Protein AF-A8PET3-F1 (afdb_monomer_lite)

pLDDT: mean 76.04, std 14.31, range [33.53, 93.19]

Radius of gyration: 18.11 Å; chains: 1; bounding box: 57×29×54 Å

Organism: Coprinopsis cinerea (strain Okayama-7 / 130 / ATCC MYA-4618 / FGSC 9003) (NCBI:txid240176)

Foldseek 3Di:
DACQPDFDDDPDPPDDGDGDDPPDDPVLVVLVVCCVPVDCPVVVVQAADELSSLVSLCVCCVNRVVVVSNVLSLVLLCQQQPLPPVPLDPPPDPPDSHYHYDPPGDLVSVLVVCVVNVVVSRNVSSVVSVVVVVVVPD

Sequence (138 aa):
MFSVPQPESTANPSECPIVILHHDSAADWELVLRQIYDGFREFRSYTAFSVRVLMASVSLADKYNIVHLRKEAASRLRRTFNGDFRNFPQAVKIRSQWVFLGKDTSLGDLINLAFRYGLRYCLPSMYLVALHDEVLFH

Structure (mmCIF, N/CA/C/O backbone):
data_AF-A8PET3-F1
#
_entry.id   AF-A8PET3-F1
#
loop_
_atom_site.group_PDB
_atom_site.id
_atom_site.type_symbol
_atom_site.label_atom_id
_atom_site.label_alt_id
_atom_site.label_comp_id
_atom_site.label_asym_id
_atom_site.label_entity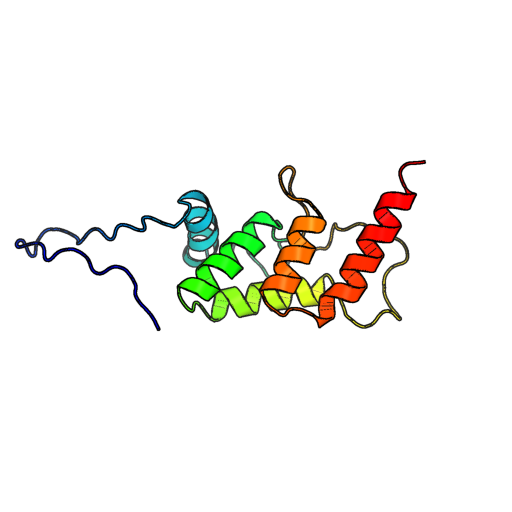_id
_atom_site.label_seq_id
_atom_site.pdbx_PDB_ins_code
_atom_site.Cartn_x
_atom_site.Cartn_y
_atom_site.Cartn_z
_atom_site.occupancy
_atom_site.B_iso_or_equiv
_atom_site.auth_seq_id
_atom_site.auth_comp_id
_atom_site.auth_asym_id
_atom_site.auth_atom_id
_atom_site.pdbx_PDB_model_num
ATOM 1 N N . MET A 1 1 ? -13.310 -14.464 6.516 1.00 40.44 1 MET A N 1
ATOM 2 C CA . MET A 1 1 ? -14.304 -14.406 7.607 1.00 40.44 1 MET A CA 1
ATOM 3 C C . MET A 1 1 ? -14.036 -13.114 8.361 1.00 40.44 1 MET A C 1
ATOM 5 O O . MET A 1 1 ? -12.895 -12.881 8.730 1.00 40.44 1 MET A O 1
ATOM 9 N N . PHE A 1 2 ? -15.018 -12.217 8.409 1.00 52.12 2 PHE A N 1
ATOM 10 C CA . PHE A 1 2 ? -14.871 -10.833 8.868 1.00 52.12 2 PHE A CA 1
ATOM 11 C C . PHE A 1 2 ? -15.058 -10.813 10.394 1.00 52.12 2 PHE A C 1
ATOM 13 O O . PHE A 1 2 ? -16.188 -10.861 10.864 1.00 52.12 2 PHE A O 1
ATOM 20 N N . SER A 1 3 ? -13.976 -10.801 11.170 1.00 60.91 3 SER A N 1
ATOM 21 C CA . SER A 1 3 ? -14.048 -10.604 12.626 1.00 60.91 3 SER A CA 1
ATOM 22 C C . SER A 1 3 ? -13.450 -9.247 12.958 1.00 60.91 3 SER A C 1
ATOM 24 O O . SER A 1 3 ? -12.319 -9.148 13.423 1.00 60.91 3 SER A O 1
ATOM 26 N N . VAL A 1 4 ? -14.208 -8.186 12.672 1.00 65.62 4 VAL A N 1
ATOM 27 C CA . VAL A 1 4 ? -13.952 -6.904 13.336 1.00 65.62 4 VAL A CA 1
ATOM 28 C C . VAL A 1 4 ? -14.214 -7.136 14.823 1.00 65.62 4 VAL A C 1
ATOM 30 O O . VAL A 1 4 ? -15.274 -7.693 15.138 1.00 65.62 4 VAL A O 1
ATOM 33 N N . PRO A 1 5 ? -13.275 -6.774 15.718 1.00 69.69 5 PRO A N 1
ATOM 34 C CA . PRO A 1 5 ? -13.497 -6.894 17.149 1.00 69.69 5 PRO A CA 1
ATOM 35 C C . PRO A 1 5 ? -14.797 -6.180 17.502 1.00 69.69 5 PRO A C 1
ATOM 37 O O . PRO A 1 5 ? -14.989 -5.017 17.149 1.00 69.69 5 PRO A O 1
ATOM 40 N N . GLN A 1 6 ? -15.723 -6.908 18.114 1.00 71.50 6 GLN A N 1
ATOM 41 C CA . GLN A 1 6 ? -16.945 -6.293 18.602 1.00 71.50 6 GLN A CA 1
ATOM 42 C C . GLN A 1 6 ? -16.603 -5.536 19.884 1.00 71.50 6 GLN A C 1
ATOM 44 O O . GLN A 1 6 ? -15.797 -6.033 20.676 1.00 71.50 6 GLN A O 1
ATOM 49 N N . PRO A 1 7 ? -17.176 -4.345 20.086 1.00 69.94 7 PRO A N 1
ATOM 50 C CA . PRO A 1 7 ? -17.045 -3.662 21.358 1.00 69.94 7 PRO A CA 1
ATOM 51 C C . PRO A 1 7 ? -17.629 -4.543 22.467 1.00 69.94 7 PRO A C 1
ATOM 53 O O . PRO A 1 7 ? -18.630 -5.236 22.263 1.00 69.94 7 PRO A O 1
ATOM 56 N N . GLU A 1 8 ? -17.012 -4.514 23.645 1.00 72.00 8 GLU A N 1
ATOM 57 C CA . GLU A 1 8 ? -17.651 -5.067 24.835 1.00 72.00 8 GLU A CA 1
ATOM 58 C C . GLU A 1 8 ? -18.960 -4.301 25.065 1.00 72.00 8 GLU A C 1
ATOM 60 O O . GLU A 1 8 ? -18.999 -3.079 24.918 1.00 72.00 8 GLU A O 1
ATOM 65 N N . SER A 1 9 ? -20.051 -5.020 25.344 1.00 62.72 9 SER A N 1
ATOM 66 C CA . SER A 1 9 ? -21.385 -4.436 25.518 1.00 62.72 9 SER A CA 1
ATOM 67 C C . SER A 1 9 ? -21.355 -3.337 26.585 1.00 62.72 9 SER A C 1
ATOM 69 O O . SER A 1 9 ? -21.378 -3.639 27.779 1.00 62.72 9 SER A O 1
ATOM 71 N N . THR A 1 10 ? -21.348 -2.068 26.176 1.00 59.50 10 THR A N 1
ATOM 72 C CA . THR A 1 10 ? -21.485 -0.940 27.095 1.00 59.50 10 THR A CA 1
ATOM 73 C C . THR A 1 10 ? -22.937 -0.865 27.564 1.00 59.50 10 THR A C 1
ATOM 75 O O . THR A 1 10 ? -23.873 -0.834 26.768 1.00 59.50 10 THR A O 1
ATOM 78 N N . ALA A 1 11 ? -23.149 -0.866 28.882 1.00 59.44 11 ALA A N 1
ATOM 79 C CA . ALA A 1 11 ? -24.484 -0.797 29.485 1.00 59.44 11 ALA A CA 1
ATOM 80 C C . ALA A 1 11 ? -25.184 0.561 29.255 1.00 59.44 11 ALA A C 1
ATOM 82 O O . ALA A 1 11 ? -26.386 0.684 29.489 1.00 59.44 11 ALA A O 1
ATOM 83 N N . ASN A 1 12 ? -24.444 1.569 28.779 1.00 64.19 12 ASN A N 1
ATOM 84 C CA . ASN A 1 12 ? -24.925 2.925 28.554 1.00 64.19 12 ASN A CA 1
ATOM 85 C C . ASN A 1 12 ? -25.105 3.212 27.049 1.00 64.19 12 ASN A C 1
ATOM 87 O O . ASN A 1 12 ? -24.111 3.306 26.329 1.00 64.19 12 ASN A O 1
ATOM 91 N N . PRO A 1 13 ? -26.338 3.459 26.562 1.00 62.94 13 PRO A N 1
ATOM 92 C CA . PRO A 1 13 ? -26.598 3.834 25.164 1.00 62.94 13 PRO A CA 1
ATOM 93 C C . PRO A 1 13 ? -26.024 5.209 24.769 1.00 62.94 13 PRO A C 1
ATOM 95 O O . PRO A 1 13 ? -26.042 5.572 23.596 1.00 62.94 13 PRO A O 1
ATOM 98 N N . SER A 1 14 ? -25.522 5.975 25.742 1.00 67.19 14 SER A N 1
ATOM 99 C CA . SER A 1 14 ? -24.880 7.283 25.563 1.00 67.19 14 SER A CA 1
ATOM 100 C C . SER A 1 14 ? -23.377 7.197 25.269 1.00 67.19 14 SER A C 1
ATOM 102 O O . SER A 1 14 ? -22.771 8.205 24.911 1.00 67.19 14 SER A O 1
ATOM 104 N N . GLU A 1 15 ? -22.755 6.032 25.468 1.00 72.38 15 GLU A N 1
ATOM 105 C CA . GLU A 1 15 ? -21.317 5.838 25.279 1.00 72.38 15 GLU A CA 1
ATOM 106 C C . GLU A 1 15 ? -21.043 5.261 23.890 1.00 72.38 15 GLU A C 1
ATOM 108 O O .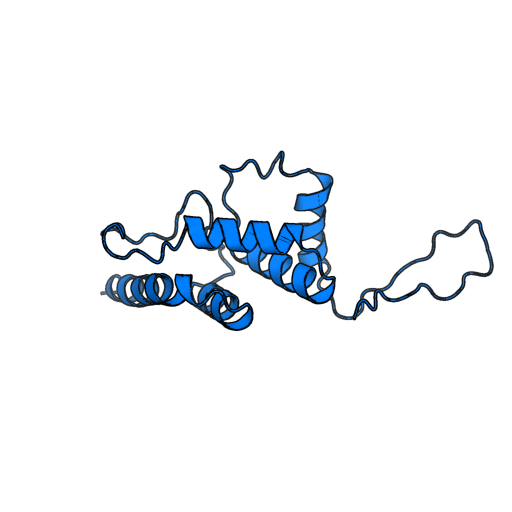 GLU A 1 15 ? -21.543 4.194 23.535 1.00 72.38 15 GLU A O 1
ATOM 113 N N . CYS A 1 16 ? -20.231 5.964 23.094 1.00 74.31 16 CYS A N 1
ATOM 114 C CA . CYS A 1 16 ? -19.754 5.432 21.823 1.00 74.31 16 CYS A CA 1
ATOM 115 C C . CYS A 1 16 ? -18.913 4.172 22.087 1.00 74.31 16 CYS A C 1
ATOM 117 O O . CYS A 1 16 ? -17.893 4.270 22.775 1.00 74.31 16 CYS A O 1
ATOM 119 N N . PRO A 1 17 ? -19.288 3.007 21.536 1.00 77.62 17 PRO A N 1
ATOM 120 C CA . PRO A 1 17 ? -18.527 1.786 21.738 1.00 77.62 17 PRO A CA 1
ATOM 121 C C . PRO A 1 17 ? -17.111 1.928 21.168 1.00 77.62 17 PRO A C 1
ATOM 123 O O . PRO A 1 17 ? -16.929 2.277 19.999 1.00 77.62 17 PRO A O 1
ATOM 126 N N . ILE A 1 18 ? -16.105 1.638 21.993 1.00 81.62 18 ILE A N 1
ATOM 127 C CA . ILE A 1 18 ? -14.696 1.685 21.593 1.00 81.62 18 ILE A CA 1
ATOM 128 C C . ILE A 1 18 ? -14.288 0.310 21.065 1.00 81.62 18 ILE A C 1
ATOM 130 O O . ILE A 1 18 ? -14.418 -0.700 21.754 1.00 81.62 18 ILE A O 1
ATOM 134 N N . VAL A 1 19 ? -13.758 0.279 19.843 1.00 83.19 19 VAL A N 1
ATOM 135 C CA . VAL A 1 19 ? -13.213 -0.935 19.225 1.00 83.19 19 VAL A CA 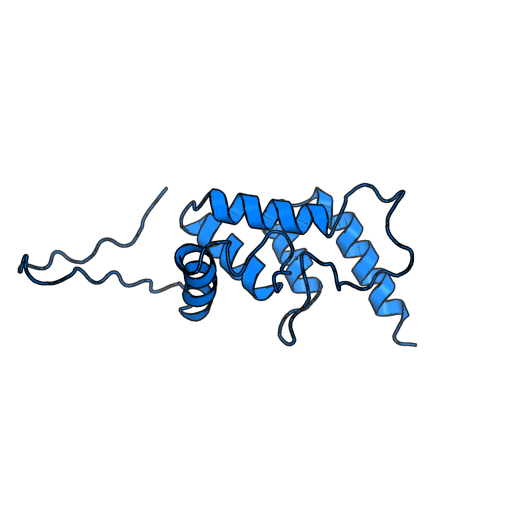1
ATOM 136 C C . VAL A 1 19 ? -11.691 -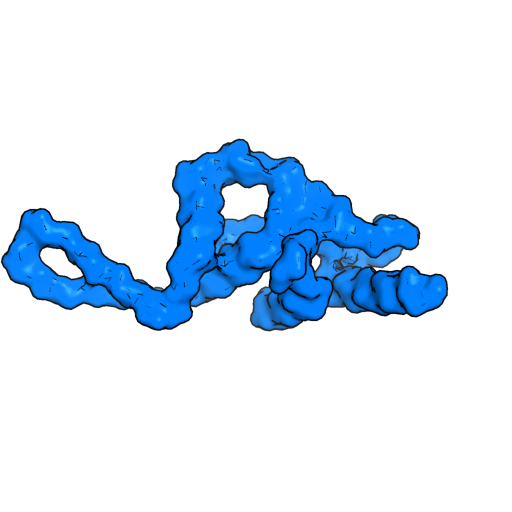0.906 19.322 1.00 83.19 19 VAL A C 1
ATOM 138 O O . VAL A 1 19 ? -11.048 -0.015 18.768 1.00 83.19 19 VAL A O 1
ATOM 141 N N . ILE A 1 20 ? -11.108 -1.890 20.011 1.00 85.56 20 ILE A N 1
ATOM 142 C CA . ILE A 1 20 ? -9.655 -1.995 20.193 1.00 85.56 20 ILE A CA 1
ATOM 143 C C . ILE A 1 20 ? -9.062 -2.944 19.145 1.00 85.56 20 ILE A C 1
ATOM 145 O O . ILE A 1 20 ? -9.428 -4.115 19.052 1.00 85.56 20 ILE A O 1
ATOM 149 N N . LEU A 1 21 ? -8.104 -2.443 18.360 1.00 88.94 21 LEU A N 1
ATOM 150 C CA . LEU A 1 21 ? -7.441 -3.181 17.280 1.00 88.94 21 LEU A CA 1
ATOM 151 C C . LEU A 1 21 ? -6.030 -3.625 17.701 1.00 88.94 21 LEU A C 1
ATOM 153 O O . LEU A 1 21 ? -5.030 -3.098 17.224 1.00 88.94 21 LEU A O 1
ATOM 157 N N . HIS A 1 22 ? -5.943 -4.612 18.600 1.00 83.06 22 HIS A N 1
ATOM 158 C CA . HIS A 1 22 ? -4.693 -5.018 19.275 1.00 83.06 22 HIS A CA 1
ATOM 159 C C . HIS A 1 22 ? -3.505 -5.378 18.366 1.00 83.06 22 HIS A C 1
ATOM 161 O O . HIS A 1 22 ? -2.359 -5.299 18.800 1.00 83.06 22 HIS A O 1
ATOM 167 N N . HIS A 1 23 ? -3.758 -5.807 17.129 1.00 87.12 23 HIS A N 1
ATOM 168 C CA . HIS A 1 23 ? -2.721 -6.302 16.215 1.00 87.12 23 HIS A CA 1
ATOM 169 C C . HIS A 1 23 ? -2.460 -5.381 15.026 1.00 87.12 23 HIS A C 1
ATOM 171 O O . HIS A 1 23 ? -1.753 -5.781 14.101 1.00 87.12 23 HIS A O 1
ATOM 177 N N . ASP A 1 24 ? -3.048 -4.187 15.020 1.00 89.25 24 ASP A N 1
ATOM 178 C CA . ASP A 1 24 ? -2.839 -3.233 13.943 1.00 89.25 24 ASP A CA 1
ATOM 179 C C . ASP A 1 24 ? -1.930 -2.094 14.373 1.00 89.25 24 ASP A C 1
ATOM 181 O O . ASP A 1 24 ? -1.979 -1.600 15.497 1.00 89.25 24 ASP A O 1
ATOM 185 N N . SER A 1 25 ? -1.125 -1.637 13.423 1.00 92.31 25 SER A N 1
ATOM 186 C CA . SER A 1 25 ? -0.363 -0.408 13.567 1.00 92.31 25 SER A CA 1
ATOM 187 C C . SER A 1 25 ? -1.299 0.795 13.460 1.00 92.31 25 SER A C 1
ATOM 189 O O . SER A 1 25 ? -1.988 0.965 12.451 1.00 92.31 25 SER A O 1
ATOM 191 N N . ALA A 1 26 ? -1.270 1.672 14.466 1.00 93.12 26 ALA A N 1
ATOM 192 C CA . ALA A 1 26 ? -1.965 2.957 14.411 1.00 93.12 26 ALA A CA 1
ATOM 193 C C . ALA A 1 26 ? -1.513 3.794 13.200 1.00 93.12 26 ALA A C 1
ATOM 195 O O . ALA A 1 26 ? -2.340 4.412 12.535 1.00 93.12 26 ALA A O 1
ATOM 196 N N . ALA A 1 27 ? -0.221 3.739 12.857 1.00 92.44 27 ALA A N 1
ATOM 197 C CA . ALA A 1 27 ? 0.321 4.441 11.697 1.00 92.44 27 ALA A CA 1
ATOM 198 C C . ALA A 1 27 ? -0.233 3.892 10.369 1.00 92.44 27 ALA A C 1
ATOM 200 O O . ALA A 1 27 ? -0.491 4.660 9.446 1.00 92.44 27 ALA A O 1
ATOM 201 N N . ASP A 1 28 ? -0.463 2.578 10.259 1.00 92.06 28 ASP A N 1
ATOM 202 C CA . ASP A 1 28 ? -1.038 1.997 9.036 1.00 92.06 28 ASP A CA 1
ATOM 203 C C . ASP A 1 28 ? -2.507 2.391 8.878 1.00 92.06 28 ASP A C 1
ATOM 205 O O . ASP A 1 28 ? -2.948 2.711 7.771 1.00 92.06 28 ASP A O 1
ATOM 209 N N . TRP A 1 29 ? -3.247 2.440 9.990 1.00 93.19 29 TRP A N 1
ATOM 210 C CA . TRP A 1 29 ? -4.606 2.969 10.009 1.00 93.19 29 TRP A CA 1
ATOM 211 C C . TRP A 1 29 ? -4.656 4.443 9.639 1.00 93.19 29 TRP A 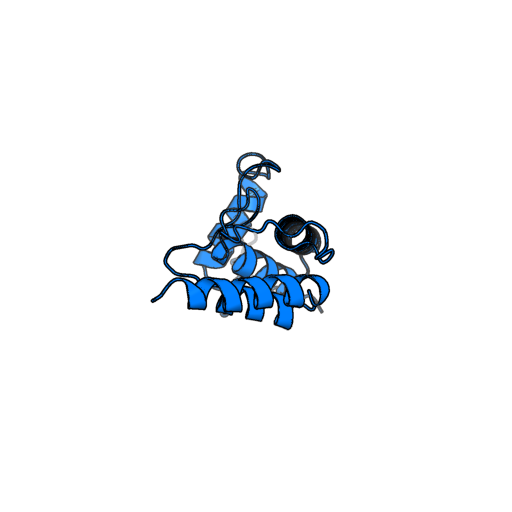C 1
ATOM 213 O O . TRP A 1 29 ? -5.504 4.816 8.840 1.00 93.19 29 TRP A O 1
ATOM 223 N N . GLU A 1 30 ? -3.744 5.274 10.139 1.00 92.25 30 GLU A N 1
ATOM 224 C CA . GLU A 1 30 ? -3.671 6.687 9.758 1.00 92.25 30 GLU A CA 1
ATOM 225 C C . GLU A 1 30 ? -3.475 6.847 8.242 1.00 92.25 30 GLU A C 1
ATOM 227 O O . GLU A 1 30 ? -4.197 7.611 7.600 1.00 92.25 30 GLU A O 1
ATOM 232 N N . LEU A 1 31 ? -2.565 6.073 7.637 1.00 89.88 31 LEU A N 1
ATOM 233 C CA . LEU A 1 31 ? -2.332 6.095 6.187 1.00 89.88 31 LEU A CA 1
ATOM 234 C C . LEU A 1 31 ? -3.557 5.646 5.381 1.00 89.88 31 LEU A C 1
ATOM 236 O O . LEU A 1 31 ? -3.831 6.200 4.315 1.00 89.88 31 LEU A O 1
ATOM 240 N N . VAL A 1 32 ? -4.277 4.628 5.853 1.00 89.50 32 VAL A N 1
ATOM 241 C CA . VAL A 1 32 ? -5.476 4.115 5.176 1.00 89.50 32 VAL A CA 1
ATOM 242 C C . VAL A 1 32 ? -6.674 5.042 5.369 1.00 89.50 32 VAL A C 1
ATOM 244 O O . VAL A 1 32 ? -7.392 5.317 4.411 1.00 89.50 32 VAL A O 1
ATOM 247 N N . LEU A 1 33 ? -6.887 5.566 6.574 1.00 89.56 33 LEU A N 1
ATOM 248 C CA . LEU A 1 33 ? -7.991 6.476 6.866 1.00 89.56 33 LEU A CA 1
ATOM 249 C C . LEU A 1 33 ? -7.818 7.798 6.124 1.00 89.56 33 LEU A C 1
ATOM 251 O O . LEU A 1 33 ? -8.797 8.266 5.553 1.00 89.56 33 LEU A O 1
ATOM 255 N N . ARG A 1 34 ? -6.596 8.339 6.015 1.00 86.62 34 ARG A N 1
ATOM 256 C CA . ARG A 1 34 ? -6.320 9.489 5.136 1.00 86.62 34 ARG A CA 1
ATOM 257 C C . ARG A 1 34 ? -6.775 9.230 3.700 1.00 86.62 34 ARG A C 1
ATOM 259 O O . ARG A 1 34 ? -7.498 10.034 3.129 1.00 86.62 34 ARG A O 1
ATOM 266 N N . GLN A 1 35 ? -6.458 8.062 3.131 1.00 80.81 35 GLN A N 1
ATOM 267 C CA . GLN A 1 35 ? -6.925 7.711 1.779 1.00 80.81 35 GLN A CA 1
ATOM 268 C C . GLN A 1 35 ? -8.455 7.667 1.657 1.00 80.81 35 GLN A C 1
ATOM 270 O O . GLN A 1 35 ? -9.001 8.055 0.623 1.00 80.81 35 GLN A O 1
ATOM 275 N N . ILE A 1 36 ? -9.142 7.159 2.682 1.00 83.06 36 ILE A N 1
ATOM 276 C CA . ILE A 1 36 ? -10.602 7.012 2.680 1.00 83.06 36 ILE A CA 1
ATOM 277 C C . ILE A 1 36 ? -11.291 8.373 2.867 1.00 83.06 36 ILE A C 1
ATOM 279 O O . ILE A 1 36 ? -12.211 8.691 2.114 1.00 83.06 36 ILE A O 1
ATOM 283 N N . TYR A 1 37 ? -10.859 9.161 3.856 1.00 81.38 37 TYR A N 1
ATOM 284 C CA . TYR A 1 37 ? -11.559 10.358 4.335 1.00 81.38 37 TYR A CA 1
ATOM 285 C C . TYR A 1 37 ? -11.146 11.647 3.633 1.00 81.38 37 TYR A C 1
ATOM 287 O O . TYR A 1 37 ? -12.022 12.428 3.265 1.00 81.38 37 TYR A O 1
ATOM 295 N N . ASP A 1 38 ? -9.858 11.837 3.336 1.00 72.69 38 ASP A N 1
ATOM 296 C CA . ASP A 1 38 ? -9.406 12.966 2.501 1.00 72.69 38 ASP A CA 1
ATOM 297 C C . ASP A 1 38 ? -9.807 12.749 1.026 1.00 72.69 38 ASP A C 1
ATOM 299 O O . ASP A 1 38 ? -9.605 13.587 0.139 1.00 72.69 38 ASP A O 1
ATOM 303 N N . GLY A 1 39 ? -10.442 11.599 0.776 1.00 63.28 39 GLY A N 1
ATOM 304 C CA . GLY A 1 39 ? -10.822 11.066 -0.505 1.00 63.28 39 GLY A CA 1
ATOM 305 C C . GLY A 1 39 ? -9.594 10.723 -1.334 1.00 63.28 39 GLY A C 1
ATOM 306 O O . GLY A 1 39 ? -8.481 11.218 -1.146 1.00 63.28 39 GLY A O 1
ATOM 307 N N . PHE A 1 40 ? -9.839 10.028 -2.434 1.00 57.31 40 PHE A N 1
ATOM 308 C CA . PHE A 1 40 ? -8.923 10.040 -3.576 1.00 57.31 40 PHE A CA 1
ATOM 309 C C . PHE A 1 40 ? -8.739 11.459 -4.189 1.00 57.31 40 PHE A C 1
ATOM 311 O O . PHE A 1 40 ? -8.396 11.597 -5.360 1.00 57.31 40 PHE A O 1
ATOM 318 N N . ARG A 1 41 ? -9.023 12.544 -3.449 1.00 46.72 41 ARG A N 1
ATOM 319 C CA . ARG A 1 41 ? -8.876 13.941 -3.866 1.00 46.72 41 ARG A CA 1
ATOM 320 C C . ARG A 1 41 ? -7.463 14.469 -3.629 1.00 46.72 41 ARG A C 1
ATOM 322 O O . ARG A 1 41 ? -6.978 15.179 -4.508 1.00 46.72 41 ARG A O 1
ATOM 329 N N . GLU A 1 42 ? -6.789 14.090 -2.540 1.00 48.88 42 GLU A N 1
ATOM 330 C CA . GLU A 1 42 ? -5.323 14.236 -2.429 1.00 48.88 42 GLU A CA 1
ATOM 331 C C . GLU A 1 42 ? -4.611 13.123 -3.206 1.00 48.88 42 GLU A C 1
ATOM 333 O O . GLU A 1 42 ? -3.634 13.352 -3.925 1.00 48.88 42 GLU A O 1
ATOM 338 N N . PHE A 1 43 ? -5.192 11.924 -3.182 1.00 52.84 43 PHE A N 1
ATOM 339 C CA . PHE A 1 43 ? -4.792 10.806 -4.023 1.00 52.84 43 PHE A CA 1
ATOM 340 C C . PHE A 1 43 ? -5.474 10.840 -5.394 1.00 52.84 43 PHE A C 1
ATOM 342 O O . PHE A 1 43 ? -6.087 9.852 -5.809 1.00 52.84 43 PHE A O 1
ATOM 349 N N . ARG A 1 44 ? -5.384 11.975 -6.113 1.00 56.19 44 ARG A N 1
ATOM 350 C CA . ARG A 1 44 ? -5.742 12.001 -7.542 1.00 56.19 44 ARG A CA 1
ATOM 351 C C . ARG A 1 44 ? -5.025 10.836 -8.220 1.00 56.19 44 ARG A C 1
ATOM 353 O O . ARG A 1 44 ? -3.943 10.443 -7.788 1.00 56.19 44 ARG A O 1
ATOM 360 N N . SER A 1 45 ? -5.577 10.315 -9.315 1.00 57.53 45 SER A N 1
ATOM 361 C CA . SER A 1 45 ? -4.915 9.270 -10.109 1.00 57.53 45 SER A CA 1
ATOM 362 C C . SER A 1 45 ? -3.407 9.545 -10.269 1.00 57.53 45 SER A C 1
ATOM 364 O O . SER A 1 45 ? -2.606 8.640 -10.108 1.00 57.53 45 SER A O 1
ATOM 366 N N . TYR A 1 46 ? -3.009 10.804 -10.434 1.00 58.31 46 TYR A N 1
ATOM 367 C CA . TYR A 1 46 ? -1.632 11.243 -10.661 1.00 58.31 46 TYR A CA 1
ATOM 368 C C . TYR A 1 46 ? -0.697 11.382 -9.440 1.00 58.31 46 TYR A C 1
ATOM 370 O O . TYR A 1 46 ? 0.478 11.676 -9.652 1.00 58.31 46 TYR A O 1
ATOM 378 N N . THR A 1 47 ? -1.143 11.231 -8.187 1.00 71.75 47 THR A N 1
ATOM 379 C CA . THR A 1 47 ? -0.234 11.331 -7.023 1.00 71.75 47 THR A CA 1
ATOM 380 C C . THR A 1 47 ? 0.337 9.971 -6.658 1.00 71.75 47 THR A C 1
ATOM 382 O O . THR A 1 47 ? -0.406 9.023 -6.422 1.00 71.75 47 THR A O 1
ATOM 385 N N . ALA A 1 48 ? 1.665 9.858 -6.614 1.00 76.19 48 ALA A N 1
ATOM 386 C CA . ALA A 1 48 ? 2.356 8.602 -6.347 1.00 76.19 48 ALA A CA 1
ATOM 387 C C . ALA A 1 48 ? 2.156 8.126 -4.895 1.00 76.19 48 ALA A C 1
ATOM 389 O O . ALA A 1 48 ? 2.162 8.926 -3.962 1.00 76.19 48 ALA A O 1
ATOM 390 N N . PHE A 1 49 ? 2.012 6.815 -4.694 1.00 84.00 49 PHE A N 1
ATOM 391 C CA . PHE A 1 49 ? 1.991 6.200 -3.365 1.00 84.00 49 PHE A CA 1
ATOM 392 C C . PHE A 1 49 ? 3.409 5.854 -2.930 1.00 84.00 49 PHE A C 1
ATOM 394 O O . PHE A 1 49 ? 4.198 5.342 -3.727 1.00 84.00 49 PHE A O 1
ATOM 401 N N . SER A 1 50 ? 3.720 6.057 -1.652 1.00 86.75 50 SER A N 1
ATOM 402 C CA . SER A 1 50 ? 4.909 5.423 -1.094 1.00 86.75 50 SER A CA 1
ATOM 403 C C . SER A 1 50 ? 4.676 3.915 -0.969 1.00 86.75 50 SER A C 1
ATOM 405 O O . SER A 1 50 ? 3.538 3.453 -0.821 1.00 86.75 50 SER A O 1
ATOM 407 N N . VAL A 1 51 ? 5.750 3.127 -0.979 1.00 86.38 51 VAL A N 1
ATOM 408 C CA . VAL A 1 51 ? 5.651 1.687 -0.689 1.00 86.38 51 VAL A CA 1
ATOM 409 C C . VAL A 1 51 ? 5.028 1.439 0.689 1.00 86.38 51 VAL A C 1
ATOM 411 O O . VAL A 1 51 ? 4.202 0.538 0.813 1.00 86.38 51 VAL A O 1
ATOM 414 N N . ARG A 1 52 ? 5.294 2.294 1.687 1.00 89.62 52 ARG A N 1
ATOM 415 C CA . ARG A 1 52 ? 4.658 2.218 3.013 1.00 89.62 52 ARG A CA 1
ATOM 416 C C . ARG A 1 52 ? 3.131 2.308 2.929 1.00 89.62 52 ARG A C 1
ATOM 418 O O . ARG A 1 52 ? 2.431 1.506 3.542 1.00 89.62 52 ARG A O 1
ATOM 425 N N . VAL A 1 53 ? 2.618 3.241 2.125 1.00 89.62 53 VAL A N 1
ATOM 426 C CA . VAL A 1 53 ? 1.175 3.415 1.893 1.00 89.62 53 VAL A CA 1
ATOM 427 C C . VAL A 1 53 ? 0.586 2.175 1.223 1.00 89.62 53 VAL A C 1
ATOM 429 O O . VAL A 1 53 ? -0.465 1.694 1.646 1.00 89.62 53 VAL A O 1
ATOM 432 N N . LEU A 1 54 ? 1.263 1.608 0.220 1.00 89.19 54 LEU A N 1
ATOM 433 C CA . LEU A 1 54 ? 0.823 0.362 -0.417 1.00 89.19 54 LEU A CA 1
ATOM 434 C C . LEU A 1 54 ? 0.804 -0.812 0.565 1.00 89.19 54 LEU A C 1
ATOM 436 O O . LEU A 1 54 ? -0.183 -1.539 0.607 1.00 89.19 54 LEU A O 1
ATOM 440 N N . MET A 1 55 ? 1.850 -0.985 1.375 1.00 90.06 55 MET A N 1
ATOM 441 C CA . MET A 1 55 ? 1.925 -2.056 2.372 1.00 90.06 55 MET A CA 1
ATOM 442 C C . MET A 1 55 ? 0.788 -1.966 3.391 1.00 90.06 55 MET A C 1
ATOM 444 O O . MET A 1 55 ? 0.112 -2.971 3.624 1.00 90.06 55 MET A O 1
ATOM 448 N N . ALA A 1 56 ? 0.539 -0.775 3.943 1.00 91.56 56 ALA A N 1
ATOM 449 C CA . ALA A 1 56 ? -0.566 -0.529 4.867 1.00 91.56 56 ALA A CA 1
ATOM 450 C C . ALA A 1 56 ? -1.919 -0.826 4.204 1.00 91.56 56 ALA A C 1
ATOM 452 O O . ALA A 1 56 ? -2.735 -1.572 4.747 1.00 91.56 56 ALA A O 1
ATOM 453 N N . SER A 1 57 ? -2.116 -0.316 2.982 1.00 89.94 57 SER A N 1
ATOM 454 C CA . SER A 1 57 ? -3.358 -0.494 2.223 1.00 89.94 57 SER A CA 1
ATOM 455 C C . SER A 1 57 ? -3.645 -1.958 1.952 1.00 89.94 57 SER A C 1
ATOM 457 O O . SER A 1 57 ? -4.756 -2.411 2.186 1.00 89.94 57 SER A O 1
ATOM 459 N N . VAL A 1 58 ? -2.658 -2.715 1.475 1.00 89.62 58 VAL A N 1
ATOM 460 C CA . VAL A 1 58 ? -2.861 -4.119 1.120 1.00 89.62 58 VAL A CA 1
ATOM 461 C C . VAL A 1 58 ? -3.013 -4.985 2.374 1.00 89.62 58 VAL A C 1
ATOM 463 O O . VAL A 1 58 ? -3.887 -5.849 2.397 1.00 89.62 58 VAL A O 1
ATOM 466 N N . SER A 1 59 ? -2.242 -4.723 3.435 1.00 89.44 59 SER A N 1
ATOM 467 C CA . SER A 1 59 ? -2.334 -5.476 4.696 1.00 89.44 59 SER A CA 1
ATOM 468 C C . SER A 1 59 ? -3.694 -5.312 5.368 1.00 89.44 59 SER A C 1
ATOM 470 O O . SER A 1 59 ? -4.343 -6.309 5.692 1.00 89.44 59 SER A O 1
ATOM 472 N N . LEU A 1 60 ? -4.161 -4.070 5.527 1.00 90.69 60 LEU A N 1
ATOM 473 C CA . LEU A 1 60 ? -5.466 -3.792 6.125 1.00 90.69 60 LEU A CA 1
ATOM 474 C C . LEU A 1 60 ? -6.613 -4.189 5.188 1.00 90.69 60 LEU A C 1
ATOM 476 O O . LEU A 1 60 ? -7.618 -4.724 5.652 1.00 90.69 60 LEU A O 1
ATOM 480 N N . ALA A 1 61 ? -6.465 -4.007 3.871 1.00 89.25 61 ALA A N 1
ATOM 481 C CA . ALA A 1 61 ? -7.484 -4.432 2.917 1.00 89.25 61 ALA A CA 1
ATOM 482 C C . ALA A 1 61 ? -7.678 -5.945 2.880 1.00 89.25 61 ALA A C 1
ATOM 484 O O . ALA A 1 61 ? -8.803 -6.388 2.676 1.00 89.25 61 ALA A O 1
ATOM 485 N N . ASP A 1 62 ? -6.620 -6.733 3.056 1.00 87.44 62 ASP A N 1
ATOM 486 C CA . ASP A 1 62 ? -6.731 -8.189 3.122 1.00 87.44 62 ASP A CA 1
ATOM 487 C C . ASP A 1 62 ? -7.371 -8.630 4.447 1.00 87.44 62 ASP A C 1
ATOM 489 O O . ASP A 1 62 ? -8.356 -9.369 4.444 1.00 87.44 62 ASP A O 1
ATOM 493 N N . LYS A 1 63 ? -6.899 -8.076 5.574 1.00 89.06 63 LYS A N 1
ATOM 494 C CA . LYS A 1 63 ? -7.414 -8.387 6.918 1.00 89.06 63 LYS A CA 1
ATOM 495 C C . LYS A 1 63 ? -8.895 -8.032 7.089 1.00 89.06 63 LYS A C 1
ATOM 497 O O . LYS A 1 63 ? -9.659 -8.823 7.639 1.00 89.06 63 LYS A O 1
ATOM 502 N N . TYR A 1 64 ? -9.298 -6.864 6.596 1.00 89.62 64 TYR A N 1
ATOM 503 C CA . TYR A 1 64 ? -10.653 -6.322 6.732 1.00 89.62 64 TYR A CA 1
ATOM 504 C C . TYR A 1 64 ? -11.451 -6.370 5.426 1.00 89.62 64 TYR A C 1
ATOM 506 O O . TYR A 1 64 ? -12.455 -5.681 5.295 1.00 89.62 64 TYR A O 1
ATOM 514 N N . ASN A 1 65 ? -11.005 -7.154 4.438 1.00 87.81 65 ASN A N 1
ATOM 515 C CA . ASN A 1 65 ? -11.668 -7.345 3.143 1.00 87.81 65 ASN A CA 1
ATOM 516 C C . ASN A 1 65 ? -12.164 -6.027 2.489 1.00 87.81 65 ASN A C 1
ATOM 518 O O . ASN A 1 65 ? -13.281 -5.925 1.976 1.00 87.81 65 ASN A O 1
ATOM 522 N N . ILE A 1 66 ? -11.308 -5.001 2.490 1.00 87.94 66 ILE A N 1
ATOM 523 C CA . ILE A 1 66 ? -11.580 -3.685 1.894 1.00 87.94 66 ILE A CA 1
ATOM 524 C C . ILE A 1 66 ? -11.218 -3.737 0.404 1.00 87.94 66 ILE A C 1
ATOM 526 O O . ILE A 1 66 ? -10.150 -3.304 -0.035 1.00 87.94 66 ILE A O 1
ATOM 530 N N . VAL A 1 67 ? -12.125 -4.297 -0.400 1.00 86.88 67 VAL A N 1
ATOM 531 C CA . VAL A 1 67 ? -11.890 -4.622 -1.821 1.00 86.88 67 VAL A CA 1
ATOM 532 C C . VAL A 1 67 ? -11.393 -3.426 -2.645 1.00 86.88 67 VAL A C 1
ATOM 534 O O . VAL A 1 67 ? -10.548 -3.598 -3.526 1.00 86.88 67 VAL A O 1
ATOM 537 N N . HIS A 1 68 ? -11.886 -2.216 -2.371 1.00 84.56 68 HIS A N 1
ATOM 538 C CA . HIS A 1 68 ? -11.500 -1.009 -3.109 1.00 84.56 68 HIS A CA 1
ATOM 539 C C . HIS A 1 68 ? -10.018 -0.655 -2.933 1.00 84.56 68 HIS A C 1
ATOM 541 O O . HIS A 1 68 ? -9.337 -0.418 -3.929 1.00 84.56 68 HIS A O 1
ATOM 547 N N . LEU A 1 69 ? -9.497 -0.712 -1.703 1.00 86.62 69 LEU A N 1
ATOM 548 C CA . LEU A 1 69 ? -8.082 -0.446 -1.414 1.00 86.62 69 LEU A CA 1
ATOM 549 C C . LEU A 1 69 ? -7.171 -1.479 -2.079 1.00 86.62 69 LEU A C 1
ATOM 551 O O . LEU A 1 69 ? -6.161 -1.132 -2.689 1.00 86.62 69 LEU A O 1
ATOM 555 N N . ARG A 1 70 ? -7.568 -2.756 -2.039 1.00 85.75 70 ARG A N 1
ATOM 556 C CA . ARG A 1 70 ? -6.826 -3.829 -2.711 1.00 85.75 70 ARG A CA 1
ATOM 557 C C . ARG A 1 70 ? -6.781 -3.630 -4.229 1.00 85.75 70 ARG A C 1
ATOM 559 O O . ARG A 1 70 ? -5.727 -3.812 -4.838 1.00 85.75 70 ARG A O 1
ATOM 566 N N . LYS A 1 71 ? -7.907 -3.258 -4.851 1.00 86.12 71 LYS A N 1
ATOM 567 C CA . LYS A 1 71 ? -7.975 -2.971 -6.295 1.00 86.12 71 LYS A CA 1
ATOM 568 C C . LYS A 1 71 ? -7.107 -1.774 -6.677 1.00 86.12 71 LYS A C 1
ATOM 570 O O . LYS A 1 71 ? -6.413 -1.843 -7.689 1.00 86.12 71 LYS A O 1
ATOM 575 N N . GLU A 1 72 ? -7.114 -0.719 -5.870 1.00 85.12 72 GLU A N 1
ATOM 576 C CA . GLU A 1 72 ? -6.306 0.475 -6.120 1.00 85.12 72 GLU A CA 1
ATOM 577 C C . GLU A 1 72 ? -4.805 0.180 -6.017 1.00 85.12 72 GLU A C 1
ATOM 579 O O . GLU A 1 72 ? -4.045 0.494 -6.935 1.00 85.12 72 GLU A O 1
ATOM 584 N N . ALA A 1 73 ? -4.376 -0.509 -4.955 1.00 84.19 73 ALA A N 1
ATOM 585 C CA . ALA A 1 73 ? -2.982 -0.908 -4.788 1.00 84.19 73 ALA A CA 1
ATOM 586 C C . ALA A 1 73 ? -2.492 -1.782 -5.958 1.00 84.19 73 ALA A C 1
ATOM 588 O O . ALA A 1 73 ? -1.423 -1.536 -6.520 1.00 84.19 73 ALA A O 1
ATOM 589 N N . ALA A 1 74 ? -3.303 -2.755 -6.389 1.00 84.25 74 ALA A N 1
ATOM 590 C CA . ALA A 1 74 ? -2.991 -3.587 -7.548 1.00 84.25 74 ALA A CA 1
ATOM 591 C C . ALA A 1 74 ? -2.941 -2.778 -8.858 1.00 84.25 74 ALA A C 1
ATOM 593 O O . ALA A 1 74 ? -2.046 -2.989 -9.674 1.00 84.25 74 ALA A O 1
ATOM 594 N N . SER A 1 75 ? -3.868 -1.836 -9.058 1.00 84.25 75 SER A N 1
ATOM 595 C CA . SER A 1 75 ? -3.893 -0.942 -10.224 1.00 84.25 75 SER A CA 1
ATOM 596 C C . SER A 1 75 ? -2.610 -0.113 -10.323 1.00 84.25 75 SER A C 1
ATOM 598 O O . SER A 1 75 ? -2.002 -0.034 -11.392 1.00 84.25 75 SER A O 1
ATOM 600 N N . ARG A 1 76 ? -2.145 0.449 -9.202 1.00 83.81 76 ARG A N 1
ATOM 601 C CA . ARG A 1 76 ? -0.910 1.243 -9.140 1.00 83.81 76 ARG A CA 1
ATOM 602 C C . ARG A 1 76 ? 0.326 0.407 -9.426 1.00 83.81 76 ARG A C 1
ATOM 604 O O . ARG A 1 76 ? 1.128 0.789 -10.273 1.00 83.81 76 ARG A O 1
ATOM 611 N N . LEU A 1 77 ? 0.434 -0.766 -8.804 1.00 81.94 77 LEU A N 1
ATOM 612 C CA . LEU A 1 77 ? 1.538 -1.691 -9.059 1.00 81.94 77 LEU A CA 1
ATOM 613 C C . LEU A 1 77 ? 1.580 -2.138 -10.520 1.00 81.94 77 LEU A C 1
ATOM 615 O O . LEU A 1 77 ? 2.654 -2.142 -11.112 1.00 81.94 77 LEU A O 1
ATOM 619 N N . ARG A 1 78 ? 0.424 -2.403 -11.138 1.00 80.94 78 ARG A N 1
ATOM 620 C CA . ARG A 1 78 ? 0.342 -2.729 -12.566 1.00 80.94 78 ARG A CA 1
ATOM 621 C C . ARG A 1 78 ? 0.826 -1.595 -13.462 1.00 80.94 78 ARG A C 1
ATOM 623 O O . ARG A 1 78 ? 1.502 -1.857 -14.446 1.00 80.94 78 ARG A O 1
ATOM 630 N N . ARG A 1 79 ? 0.487 -0.346 -13.133 1.00 79.06 79 ARG A N 1
ATOM 631 C CA . ARG A 1 79 ? 0.920 0.828 -13.907 1.00 79.06 79 ARG A CA 1
ATOM 632 C C . ARG A 1 79 ? 2.409 1.131 -13.747 1.00 79.06 79 ARG A C 1
ATOM 634 O O . ARG A 1 79 ? 3.003 1.685 -14.667 1.00 79.06 79 ARG A O 1
ATOM 641 N N . THR A 1 80 ? 3.001 0.799 -12.600 1.00 78.81 80 THR A N 1
ATOM 642 C CA . THR A 1 80 ? 4.444 0.955 -12.362 1.00 78.81 80 THR A CA 1
ATOM 643 C C . THR 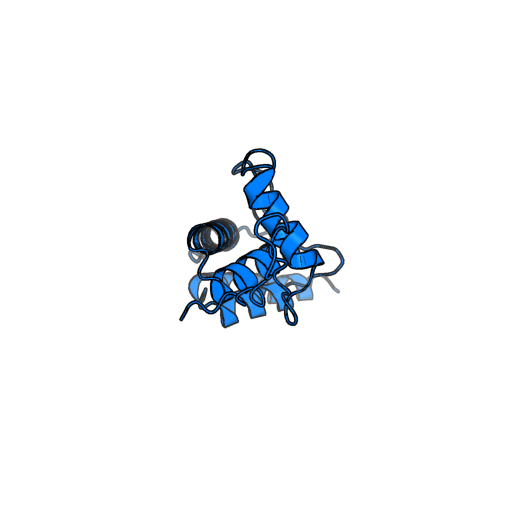A 1 80 ? 5.251 -0.189 -12.968 1.00 78.81 80 THR A C 1
ATOM 645 O O . THR A 1 80 ? 6.263 0.052 -13.617 1.00 78.81 80 THR A O 1
ATOM 648 N N . PHE A 1 81 ? 4.801 -1.426 -12.773 1.00 76.88 81 PHE A N 1
ATOM 649 C CA . PHE A 1 81 ? 5.491 -2.644 -13.183 1.00 76.88 81 PHE A CA 1
ATOM 650 C C . PHE A 1 81 ? 4.623 -3.375 -14.201 1.00 76.88 81 PHE A C 1
ATOM 652 O O . PHE A 1 81 ? 3.878 -4.304 -13.877 1.00 76.88 81 PHE A O 1
ATOM 659 N N . ASN A 1 82 ? 4.701 -2.916 -15.450 1.00 70.56 82 ASN A N 1
ATOM 660 C CA . ASN A 1 82 ? 4.083 -3.617 -16.565 1.00 70.56 82 ASN A CA 1
ATOM 661 C C . ASN A 1 82 ? 4.802 -4.953 -16.788 1.00 70.56 82 ASN A C 1
ATOM 663 O O . ASN A 1 82 ? 6.029 -4.998 -16.803 1.00 70.56 82 ASN A O 1
ATOM 667 N N . GLY A 1 83 ? 4.032 -6.022 -16.998 1.00 61.44 83 GLY A N 1
ATOM 668 C CA . GLY A 1 83 ? 4.562 -7.344 -17.353 1.00 61.44 83 GLY A CA 1
ATOM 669 C C . GLY A 1 83 ? 4.972 -7.478 -18.826 1.00 61.44 83 GLY A C 1
ATOM 670 O O . GLY A 1 83 ? 5.437 -8.539 -19.228 1.00 61.44 83 GLY A O 1
ATOM 671 N N . ASP A 1 84 ? 4.784 -6.431 -19.643 1.00 64.31 84 ASP A N 1
ATOM 672 C CA . ASP A 1 84 ? 5.295 -6.398 -21.015 1.00 64.31 84 ASP A CA 1
ATOM 673 C C . ASP A 1 84 ? 6.689 -5.765 -21.032 1.00 64.31 84 ASP A C 1
ATOM 675 O O . ASP A 1 84 ? 6.855 -4.544 -20.995 1.00 64.31 84 ASP A O 1
ATOM 679 N N . PHE A 1 85 ? 7.695 -6.631 -21.078 1.00 61.91 85 PHE A N 1
ATOM 680 C CA . PHE A 1 85 ? 9.106 -6.266 -21.107 1.00 61.91 85 PHE A CA 1
ATOM 681 C C . PHE A 1 85 ? 9.533 -5.512 -22.363 1.00 61.91 85 PHE A C 1
ATOM 683 O O . PHE A 1 85 ? 10.569 -4.851 -22.347 1.00 61.91 85 PHE A O 1
ATOM 690 N N . ARG A 1 86 ? 8.753 -5.582 -23.449 1.00 60.97 86 ARG A N 1
ATOM 691 C CA . ARG A 1 86 ? 9.128 -4.982 -24.740 1.00 60.97 86 ARG A CA 1
ATOM 692 C C . ARG A 1 86 ? 9.251 -3.461 -24.674 1.00 60.97 86 ARG A C 1
ATOM 694 O O . ARG A 1 86 ? 10.005 -2.887 -25.447 1.00 60.97 86 ARG A O 1
ATOM 701 N N . ASN A 1 87 ? 8.546 -2.834 -23.732 1.00 56.16 87 ASN A N 1
ATOM 702 C CA . ASN A 1 87 ? 8.538 -1.386 -23.519 1.00 56.16 87 ASN A CA 1
ATOM 703 C C . ASN A 1 87 ? 9.101 -0.992 -22.146 1.00 56.16 87 ASN A C 1
ATOM 705 O O . ASN A 1 87 ? 8.807 0.101 -21.657 1.00 56.16 87 ASN A O 1
ATOM 709 N N . PHE A 1 88 ? 9.852 -1.878 -21.483 1.00 59.38 88 PHE A N 1
ATOM 710 C CA . PHE A 1 88 ? 10.441 -1.540 -20.193 1.00 59.38 88 PHE A CA 1
ATOM 711 C C . PHE A 1 88 ? 11.524 -0.467 -20.405 1.00 59.38 88 PHE A C 1
ATOM 713 O O . PHE A 1 88 ? 12.445 -0.690 -21.193 1.00 59.38 88 PHE A O 1
ATOM 720 N N . PRO A 1 89 ? 11.409 0.723 -19.785 1.00 55.78 89 PRO A N 1
ATOM 721 C CA . PRO A 1 89 ? 12.329 1.820 -20.055 1.00 55.78 89 PRO A CA 1
ATOM 722 C C . PRO A 1 89 ? 13.757 1.429 -19.657 1.00 55.78 89 PRO A C 1
ATOM 724 O O . PRO A 1 89 ? 13.984 0.967 -18.544 1.00 55.78 89 PRO A O 1
ATOM 727 N N . GLN A 1 90 ? 14.723 1.665 -20.552 1.00 53.91 90 GLN A N 1
ATOM 728 C CA . GLN A 1 90 ? 16.152 1.376 -20.337 1.00 53.91 90 GLN A CA 1
ATOM 729 C C . GLN A 1 90 ? 16.742 2.061 -19.089 1.00 53.91 90 GLN A C 1
ATOM 731 O O . GLN A 1 90 ? 17.734 1.592 -18.544 1.00 53.91 90 GLN A O 1
ATOM 736 N N . ALA A 1 91 ? 16.133 3.154 -18.616 1.00 50.75 91 ALA A N 1
ATOM 737 C CA . ALA A 1 91 ? 16.511 3.838 -17.382 1.00 50.75 91 ALA A CA 1
ATOM 738 C C . ALA A 1 91 ? 15.530 3.471 -16.260 1.00 50.75 91 ALA A C 1
ATOM 740 O O . ALA A 1 91 ? 14.534 4.158 -16.017 1.00 50.75 91 ALA A O 1
ATOM 741 N N . VAL A 1 92 ? 15.809 2.367 -15.578 1.00 52.66 92 VAL A N 1
ATOM 742 C CA . VAL A 1 92 ? 14.952 1.814 -14.530 1.00 52.66 92 VAL A CA 1
ATOM 743 C C . VAL A 1 92 ? 15.154 2.567 -13.211 1.00 52.66 92 VAL A C 1
ATOM 745 O O . VAL A 1 92 ? 15.707 2.048 -12.252 1.00 52.66 92 VAL A O 1
ATOM 748 N N . LYS A 1 93 ? 14.715 3.825 -13.134 1.00 55.12 93 LYS A N 1
ATOM 749 C CA . LYS A 1 93 ? 14.580 4.509 -11.839 1.00 55.12 93 LYS A CA 1
ATOM 750 C C . LYS A 1 93 ? 13.160 4.295 -11.331 1.00 55.12 93 LYS A C 1
ATOM 752 O O . LYS A 1 93 ? 12.208 4.712 -11.991 1.00 55.12 93 LYS A O 1
ATOM 757 N N . ILE A 1 94 ? 12.998 3.709 -10.140 1.00 56.62 94 ILE A N 1
ATOM 758 C CA . ILE A 1 94 ? 11.699 3.625 -9.440 1.00 56.62 94 ILE A CA 1
ATOM 759 C C . ILE A 1 94 ? 11.332 5.010 -8.886 1.00 56.62 94 ILE A C 1
ATOM 761 O O . ILE A 1 94 ? 11.257 5.260 -7.686 1.00 56.62 94 ILE A O 1
ATOM 765 N N . ARG A 1 95 ? 11.109 5.954 -9.791 1.00 53.31 95 ARG A N 1
ATOM 766 C CA . ARG A 1 95 ? 10.312 7.154 -9.559 1.00 53.31 95 ARG A CA 1
ATOM 767 C C . ARG A 1 95 ? 9.218 7.140 -10.601 1.00 53.31 95 ARG A C 1
ATOM 769 O O . ARG A 1 95 ? 9.247 7.880 -11.578 1.00 53.31 95 ARG A O 1
ATOM 776 N N . SER A 1 96 ? 8.284 6.214 -10.417 1.00 62.78 96 SER A N 1
ATOM 777 C CA . SER A 1 96 ? 7.087 6.204 -11.240 1.00 62.78 96 SER A CA 1
ATOM 778 C C . SER A 1 96 ? 6.102 7.228 -10.694 1.00 62.78 96 SER A C 1
ATOM 780 O O . SER A 1 96 ? 6.022 7.450 -9.488 1.00 62.78 96 SER A O 1
ATOM 782 N N . GLN A 1 97 ? 5.298 7.803 -11.578 1.00 68.62 97 GLN A N 1
ATOM 783 C CA . GLN A 1 97 ? 4.193 8.690 -11.208 1.00 68.62 97 GLN A CA 1
ATOM 784 C C . GLN A 1 97 ? 3.140 8.022 -10.289 1.00 68.62 97 GLN A C 1
ATOM 786 O O . GLN A 1 97 ? 2.268 8.705 -9.767 1.00 68.62 97 GLN A O 1
ATOM 791 N N . TRP A 1 98 ? 3.210 6.699 -10.076 1.00 73.75 98 TRP A N 1
ATOM 792 C CA . TRP A 1 98 ? 2.218 5.929 -9.313 1.00 73.75 98 TRP A CA 1
ATOM 793 C C . TRP A 1 98 ? 2.748 5.359 -7.995 1.00 73.75 98 TRP A C 1
ATOM 795 O O . TRP A 1 98 ? 1.973 5.240 -7.045 1.00 73.75 98 TRP A O 1
ATOM 805 N N . VAL A 1 99 ? 4.038 5.004 -7.939 1.00 81.44 99 VAL A N 1
ATOM 806 C CA . VAL A 1 99 ? 4.708 4.367 -6.794 1.00 81.44 99 VAL A CA 1
ATOM 807 C C . VAL A 1 99 ? 6.148 4.865 -6.663 1.00 81.44 99 VAL A C 1
ATOM 809 O O . VAL A 1 99 ? 6.886 4.897 -7.658 1.00 81.44 99 VAL A O 1
ATOM 812 N N . PHE A 1 100 ? 6.552 5.196 -5.436 1.00 82.81 100 PHE A N 1
ATOM 813 C CA . PHE A 1 100 ? 7.919 5.574 -5.080 1.00 82.81 100 PHE A CA 1
ATOM 814 C C . PHE A 1 100 ? 8.398 4.874 -3.799 1.00 82.81 100 PHE A C 1
ATOM 816 O O . PHE A 1 100 ? 7.605 4.540 -2.916 1.00 82.81 100 PHE A O 1
ATOM 823 N N . LEU A 1 101 ? 9.713 4.676 -3.694 1.00 82.19 101 LEU A N 1
ATOM 824 C CA . LEU A 1 101 ? 10.365 4.171 -2.486 1.00 82.19 101 LEU A CA 1
ATOM 825 C C . LEU A 1 101 ? 10.572 5.318 -1.485 1.00 82.19 101 LEU A C 1
ATOM 827 O O . LEU A 1 101 ? 11.153 6.352 -1.824 1.00 82.19 101 LEU A O 1
ATOM 831 N N . GLY A 1 102 ? 10.053 5.148 -0.269 1.00 79.56 102 GLY A N 1
ATOM 832 C CA . GLY A 1 102 ? 10.323 6.024 0.869 1.00 79.56 102 GLY A CA 1
ATOM 833 C C . GLY A 1 102 ? 11.711 5.774 1.465 1.00 79.56 102 GLY A C 1
ATOM 834 O O . GLY A 1 102 ? 12.400 4.833 1.084 1.00 79.56 102 GLY A O 1
ATOM 835 N N . LYS A 1 103 ? 12.120 6.614 2.424 1.00 79.19 103 LYS A N 1
ATOM 836 C CA . LYS A 1 103 ? 13.421 6.483 3.113 1.00 79.19 103 LYS A CA 1
ATOM 837 C C . LYS A 1 103 ? 13.531 5.206 3.957 1.00 79.19 103 LYS A C 1
ATOM 839 O O . LYS A 1 103 ? 14.633 4.762 4.247 1.00 79.19 103 LYS A O 1
ATOM 844 N N . ASP A 1 104 ? 12.392 4.665 4.366 1.00 84.44 104 ASP A N 1
ATOM 845 C CA . ASP A 1 104 ? 12.214 3.519 5.255 1.00 84.44 104 ASP A CA 1
ATOM 846 C C . ASP A 1 104 ? 11.812 2.236 4.511 1.00 84.44 104 ASP A C 1
ATOM 848 O O . ASP A 1 104 ? 11.525 1.227 5.146 1.00 84.44 104 ASP A O 1
ATOM 852 N N . THR A 1 105 ? 11.761 2.266 3.177 1.00 84.50 105 THR A N 1
ATOM 853 C CA . THR A 1 105 ? 11.296 1.135 2.364 1.00 84.50 105 THR A CA 1
ATOM 854 C C . THR A 1 105 ? 12.283 0.802 1.261 1.00 84.50 105 THR A C 1
ATOM 856 O O . THR A 1 105 ? 12.761 1.694 0.560 1.00 84.50 105 THR A O 1
ATOM 859 N N . SER A 1 106 ? 12.516 -0.486 1.057 1.00 86.69 106 SER A N 1
ATOM 860 C CA . SER A 1 106 ? 13.389 -1.027 0.021 1.00 86.69 106 SER A CA 1
ATOM 861 C C . SER A 1 106 ? 12.597 -1.631 -1.142 1.00 86.69 106 SER A C 1
ATOM 863 O O . SER A 1 106 ? 11.402 -1.924 -1.042 1.00 86.69 106 SER A O 1
ATOM 865 N N . LEU A 1 107 ? 13.276 -1.871 -2.267 1.00 84.44 107 LEU A N 1
ATOM 866 C CA . LEU A 1 107 ? 12.710 -2.660 -3.363 1.00 84.44 107 LEU A CA 1
ATOM 867 C C . LEU A 1 107 ? 12.389 -4.101 -2.923 1.00 84.44 107 LEU A C 1
ATOM 869 O O . LEU A 1 107 ? 11.416 -4.685 -3.396 1.00 84.44 107 LEU A O 1
ATOM 873 N N . GLY A 1 108 ? 13.150 -4.646 -1.968 1.00 87.00 108 GLY A N 1
ATOM 874 C CA . GLY A 1 108 ? 12.871 -5.947 -1.361 1.00 87.00 108 GLY A CA 1
ATOM 875 C C . GLY A 1 108 ? 11.503 -5.993 -0.680 1.00 87.00 108 GLY A C 1
ATOM 876 O O . GLY A 1 108 ? 10.751 -6.945 -0.885 1.00 87.00 108 GLY A O 1
ATOM 877 N N . ASP A 1 109 ? 11.120 -4.937 0.043 1.00 87.88 109 ASP A N 1
ATOM 878 C CA . ASP A 1 109 ? 9.795 -4.839 0.675 1.00 87.88 109 ASP A CA 1
ATOM 879 C C . ASP A 1 109 ? 8.671 -4.869 -0.363 1.00 87.88 109 ASP A C 1
ATOM 881 O O . ASP A 1 109 ? 7.636 -5.508 -0.166 1.00 87.88 109 ASP A O 1
ATOM 885 N N . LEU A 1 110 ? 8.898 -4.229 -1.509 1.00 87.00 110 LEU A N 1
ATOM 886 C CA . LEU A 1 110 ? 7.956 -4.192 -2.620 1.00 87.00 110 LEU A CA 1
ATOM 887 C C . LEU A 1 110 ? 7.824 -5.549 -3.330 1.00 87.00 110 LEU A C 1
ATOM 889 O O . LEU A 1 110 ? 6.712 -5.955 -3.675 1.00 87.00 110 LEU A O 1
ATOM 893 N N . ILE A 1 111 ? 8.934 -6.271 -3.508 1.00 89.62 111 ILE A N 1
ATOM 894 C CA . ILE A 1 111 ? 8.945 -7.644 -4.037 1.00 89.62 111 ILE A CA 1
ATOM 895 C C . ILE A 1 111 ? 8.217 -8.583 -3.071 1.00 89.62 111 ILE A C 1
ATOM 897 O O . ILE A 1 111 ? 7.341 -9.341 -3.491 1.00 89.62 111 ILE A O 1
ATOM 901 N N . ASN A 1 112 ? 8.519 -8.494 -1.774 1.00 90.06 112 ASN A N 1
ATOM 902 C CA . ASN A 1 112 ? 7.862 -9.280 -0.732 1.00 90.06 112 ASN A CA 1
ATOM 903 C C . ASN A 1 112 ? 6.357 -9.004 -0.691 1.00 90.06 112 ASN A C 1
ATOM 905 O O . ASN A 1 112 ? 5.560 -9.938 -0.587 1.00 90.06 112 ASN A O 1
ATOM 909 N N . LEU A 1 113 ? 5.955 -7.739 -0.842 1.00 88.06 113 LEU A N 1
ATOM 910 C CA . LEU A 1 113 ? 4.556 -7.350 -0.972 1.00 88.06 113 LEU A CA 1
ATOM 911 C C . LEU A 1 113 ? 3.911 -8.025 -2.190 1.00 88.06 113 LEU A C 1
ATOM 913 O O . LEU A 1 113 ? 2.881 -8.690 -2.065 1.00 88.06 113 LEU A O 1
ATOM 917 N N . ALA A 1 114 ? 4.519 -7.895 -3.368 1.00 87.19 114 ALA A N 1
ATOM 918 C CA . ALA A 1 114 ? 3.987 -8.488 -4.588 1.00 87.19 114 ALA A CA 1
ATOM 919 C C . ALA A 1 114 ? 3.872 -10.018 -4.491 1.00 87.19 114 ALA A C 1
ATOM 921 O O . ALA A 1 114 ? 2.871 -10.589 -4.927 1.00 87.19 114 ALA A O 1
ATOM 922 N N . PHE A 1 115 ? 4.850 -10.677 -3.868 1.00 88.19 115 PHE A N 1
ATOM 923 C CA . PHE A 1 115 ? 4.830 -12.116 -3.631 1.00 88.19 115 PHE A CA 1
ATOM 924 C C . PHE A 1 115 ? 3.701 -12.520 -2.676 1.00 88.19 115 PHE A C 1
ATOM 926 O O . PHE A 1 115 ? 2.873 -13.366 -3.024 1.00 88.19 115 PHE A O 1
ATOM 933 N N . ARG A 1 116 ? 3.620 -11.870 -1.505 1.00 83.94 116 ARG A N 1
ATOM 934 C CA . ARG A 1 116 ? 2.640 -12.171 -0.448 1.00 83.94 116 ARG A CA 1
ATOM 935 C C . ARG A 1 116 ? 1.199 -12.037 -0.929 1.00 83.94 116 ARG A C 1
ATOM 937 O O . ARG A 1 116 ? 0.354 -12.837 -0.544 1.00 83.94 116 ARG A O 1
ATOM 944 N N . TYR A 1 117 ? 0.929 -11.062 -1.792 1.00 78.69 117 TYR A N 1
ATOM 945 C CA . TYR A 1 117 ? -0.421 -10.766 -2.276 1.00 78.69 117 TYR A CA 1
ATOM 946 C C . TYR A 1 117 ? -0.708 -11.297 -3.686 1.00 78.69 117 TYR A C 1
ATOM 948 O O . TYR A 1 117 ? -1.706 -10.925 -4.305 1.00 78.69 117 TYR A O 1
ATOM 956 N N . GLY A 1 118 ? 0.144 -12.191 -4.200 1.00 81.94 118 GLY A N 1
ATOM 957 C CA . GLY A 1 118 ? -0.102 -12.906 -5.453 1.00 81.94 118 GLY A CA 1
ATOM 958 C C . GLY A 1 118 ? -0.012 -12.037 -6.710 1.00 81.94 118 GLY A C 1
ATOM 959 O O . GLY A 1 118 ? -0.531 -12.417 -7.759 1.00 81.94 118 GLY A O 1
ATOM 960 N N . LEU A 1 119 ? 0.678 -10.897 -6.655 1.00 81.25 119 LEU A N 1
ATOM 961 C CA . LEU A 1 119 ? 0.901 -9.983 -7.781 1.00 81.25 119 LEU A CA 1
ATOM 962 C C . LEU A 1 119 ? 2.057 -10.468 -8.671 1.00 81.25 119 LEU A C 1
ATOM 964 O O . LEU A 1 119 ? 2.962 -9.717 -9.034 1.00 81.25 119 LEU A O 1
ATOM 968 N N . ARG A 1 120 ? 2.014 -11.755 -9.038 1.00 83.81 120 ARG A N 1
ATOM 969 C CA . ARG A 1 120 ? 3.103 -12.465 -9.729 1.00 83.81 120 ARG A CA 1
ATOM 970 C C . ARG A 1 120 ? 3.480 -11.852 -11.075 1.00 83.81 120 ARG A C 1
ATOM 972 O O . ARG A 1 120 ? 4.617 -11.986 -11.495 1.00 83.81 120 ARG A O 1
ATOM 979 N N . TYR A 1 121 ? 2.548 -11.168 -11.732 1.00 81.38 121 TYR A N 1
ATOM 980 C CA . TYR A 1 121 ? 2.772 -10.533 -13.031 1.00 81.38 121 TYR A CA 1
ATOM 981 C C . TYR A 1 121 ? 3.726 -9.325 -12.969 1.00 81.38 121 TYR A C 1
ATOM 983 O O . TYR A 1 121 ? 4.334 -8.996 -13.981 1.00 81.38 121 TYR A O 1
ATOM 991 N N . CYS A 1 122 ? 3.871 -8.676 -11.806 1.00 81.88 122 CYS A N 1
ATOM 992 C CA . CYS A 1 122 ? 4.814 -7.569 -11.606 1.00 81.88 122 CYS A CA 1
ATOM 993 C C . CYS A 1 122 ? 6.221 -8.043 -11.223 1.00 81.88 122 CYS A C 1
ATOM 995 O O . CYS A 1 122 ? 7.181 -7.299 -11.416 1.00 81.88 122 CYS A O 1
ATOM 997 N N . LEU A 1 123 ? 6.341 -9.252 -10.657 1.00 85.88 123 LEU A N 1
ATOM 998 C CA . LEU A 1 123 ? 7.597 -9.761 -10.099 1.00 85.88 123 LEU A CA 1
ATOM 999 C C . LEU A 1 123 ? 8.747 -9.764 -11.111 1.00 85.88 123 LEU A C 1
ATOM 1001 O O . LEU A 1 123 ? 9.820 -9.289 -10.752 1.00 85.88 123 LEU A O 1
ATOM 1005 N N . PRO A 1 124 ? 8.565 -10.225 -12.363 1.00 85.25 124 PRO A N 1
ATOM 1006 C CA . PRO A 1 124 ? 9.665 -10.268 -13.316 1.00 85.25 124 PRO A CA 1
ATOM 1007 C C . PRO A 1 124 ? 10.260 -8.873 -13.590 1.00 85.25 124 PRO A C 1
ATOM 1009 O O . PRO A 1 124 ? 11.478 -8.709 -13.602 1.00 85.25 124 PRO A O 1
ATOM 1012 N N . SER A 1 125 ? 9.411 -7.848 -13.701 1.00 80.94 125 SER A N 1
ATOM 1013 C CA . SER A 1 125 ? 9.837 -6.456 -13.873 1.00 80.94 125 SER A CA 1
ATOM 1014 C C . SER A 1 125 ? 10.500 -5.894 -12.612 1.00 80.94 125 SER A C 1
ATOM 1016 O O . SER A 1 125 ? 11.481 -5.168 -12.715 1.00 80.94 125 SER A O 1
ATOM 1018 N N . MET A 1 126 ? 10.006 -6.246 -11.420 1.00 84.12 126 MET A N 1
ATOM 1019 C CA . MET A 1 126 ? 10.615 -5.843 -10.143 1.00 84.12 126 MET A CA 1
ATOM 1020 C C . MET A 1 126 ? 12.003 -6.466 -9.935 1.00 84.12 126 MET A C 1
ATOM 1022 O O . MET A 1 126 ? 12.918 -5.765 -9.510 1.00 84.12 126 MET A O 1
ATOM 1026 N N . TYR A 1 127 ? 12.181 -7.749 -10.264 1.00 85.62 127 TYR A N 1
ATOM 1027 C CA . TYR A 1 127 ? 13.484 -8.416 -10.194 1.00 85.62 127 TYR A CA 1
ATOM 1028 C C . TYR A 1 127 ? 14.481 -7.823 -11.184 1.00 85.62 127 TYR A C 1
ATOM 1030 O O . TYR A 1 127 ? 15.634 -7.613 -10.823 1.00 85.62 127 TYR A O 1
ATOM 1038 N N . LEU A 1 128 ? 14.038 -7.498 -12.402 1.00 80.81 128 LEU A N 1
ATOM 1039 C CA . LEU A 1 128 ? 14.883 -6.809 -13.375 1.00 80.81 128 LEU A CA 1
ATOM 1040 C C . LEU A 1 128 ? 15.376 -5.464 -12.823 1.00 80.81 128 LEU A C 1
ATOM 1042 O O . LEU A 1 128 ? 16.550 -5.141 -12.970 1.00 80.81 128 LEU A O 1
ATOM 1046 N N . VAL A 1 129 ? 14.507 -4.706 -12.141 1.00 79.75 129 VAL A N 1
ATOM 1047 C CA . VAL A 1 129 ? 14.926 -3.462 -11.481 1.00 79.75 129 VAL A CA 1
ATOM 1048 C C . VAL A 1 129 ? 15.971 -3.729 -10.406 1.00 79.75 129 VAL A C 1
ATOM 1050 O O . VAL A 1 129 ? 16.978 -3.034 -10.376 1.00 79.75 129 VAL A O 1
ATOM 1053 N N . ALA A 1 130 ? 15.756 -4.737 -9.558 1.00 82.00 130 ALA A N 1
ATOM 1054 C CA . ALA A 1 130 ? 16.683 -5.069 -8.478 1.00 82.00 130 ALA A CA 1
ATOM 1055 C C . ALA A 1 130 ? 18.076 -5.424 -9.012 1.00 82.00 130 ALA A C 1
ATOM 1057 O O . ALA A 1 130 ? 19.073 -4.922 -8.507 1.00 82.00 130 ALA A O 1
ATOM 1058 N N . LEU A 1 131 ? 18.133 -6.214 -10.087 1.00 80.44 131 LEU A N 1
ATOM 1059 C CA . LEU A 1 131 ? 19.389 -6.587 -10.735 1.00 80.44 131 LEU A CA 1
ATOM 1060 C C . LEU A 1 131 ? 20.096 -5.394 -11.391 1.00 80.44 131 LEU A C 1
ATOM 1062 O O . LEU A 1 131 ? 21.319 -5.368 -11.428 1.00 80.44 131 LEU A O 1
ATOM 1066 N N . HIS A 1 132 ? 19.360 -4.413 -11.919 1.00 71.69 132 HIS A N 1
ATOM 1067 C CA . HIS A 1 132 ? 19.960 -3.223 -12.532 1.00 71.69 132 HIS A CA 1
ATOM 1068 C C . HIS A 1 132 ? 20.375 -2.146 -11.521 1.00 71.69 132 HIS A C 1
ATOM 1070 O O . HIS A 1 132 ? 21.329 -1.419 -11.789 1.00 71.69 132 HIS A O 1
ATOM 1076 N N . ASP A 1 133 ? 19.688 -2.035 -10.383 1.00 65.50 133 ASP A N 1
ATOM 1077 C CA . ASP A 1 133 ? 20.021 -1.078 -9.318 1.00 65.50 133 ASP A CA 1
ATOM 1078 C C . ASP A 1 133 ? 21.345 -1.458 -8.624 1.00 65.50 133 ASP A C 1
ATOM 1080 O O . ASP A 1 133 ? 22.162 -0.590 -8.327 1.00 65.50 133 ASP A O 1
ATOM 1084 N N . GLU A 1 134 ? 21.627 -2.759 -8.471 1.00 52.84 134 GLU A N 1
ATOM 1085 C CA . GLU A 1 134 ? 22.909 -3.250 -7.935 1.00 52.84 134 GLU A CA 1
ATOM 1086 C C . GLU A 1 134 ? 24.109 -2.989 -8.865 1.00 52.84 134 GLU A C 1
ATOM 1088 O O . GLU A 1 134 ? 25.232 -2.833 -8.393 1.00 52.84 134 GLU A O 1
ATOM 1093 N N . VAL A 1 135 ? 23.893 -2.864 -10.180 1.00 43.97 135 VAL A N 1
ATOM 1094 C CA . VAL A 1 135 ? 24.969 -2.613 -11.162 1.00 43.97 135 VAL A CA 1
ATOM 1095 C C . VAL A 1 135 ? 25.444 -1.148 -11.148 1.00 43.97 135 VAL A C 1
ATOM 1097 O O . VAL A 1 135 ? 26.495 -0.836 -11.702 1.00 43.97 135 VAL A O 1
ATOM 1100 N N . LEU A 1 136 ? 24.719 -0.239 -10.484 1.00 38.12 136 LEU A N 1
ATOM 1101 C CA . LEU A 1 136 ? 25.081 1.183 -10.358 1.00 38.12 136 LEU A CA 1
ATOM 1102 C C . LEU A 1 136 ? 25.897 1.511 -9.090 1.00 38.12 136 LEU A C 1
ATOM 1104 O O . LEU A 1 136 ? 26.183 2.682 -8.842 1.00 38.12 136 LEU A O 1
ATOM 1108 N N . PHE A 1 137 ? 26.308 0.495 -8.322 1.00 35.00 137 PHE A N 1
ATOM 1109 C CA . PHE A 1 137 ? 27.270 0.605 -7.217 1.00 35.00 137 PHE A CA 1
ATOM 1110 C C . PHE A 1 137 ? 28.650 0.024 -7.593 1.00 35.00 137 PHE A C 1
ATOM 1112 O O . PHE A 1 137 ? 29.216 -0.790 -6.861 1.00 35.00 137 PHE A O 1
ATOM 1119 N N . HIS A 1 138 ? 29.205 0.469 -8.723 1.00 33.53 138 HIS A N 1
ATOM 1120 C CA . HIS A 1 138 ? 30.633 0.372 -9.044 1.00 33.53 138 HIS A CA 1
ATOM 1121 C C . HIS A 1 138 ? 31.164 1.717 -9.535 1.00 33.53 138 HIS A C 1
ATOM 1123 O O . HIS A 1 138 ? 30.525 2.312 -10.432 1.00 33.53 138 HIS A O 1
#

Secondary structure (DSSP, 8-state):
---PPPPP--S-TTSPPPPP-TTS-HHHHHHHHHHHHSHHHHS-TTSPEEHHHHHHHHHHHHHTT-HHHHHHHHHHHHHHS-S-GGG--SS--SB-SSEE--TT--HHHHHHHHHHTT-TTTHHHHHHHHHHHHTT--